Protein AF-A0A815TLT4-F1 (afdb_monomer_lite)

Foldseek 3Di:
DDDDDDDDDDDPPPPDDDDPVNVVVVVVVVVVVVVVVVVVVVVVVVVVVVVVVVVVVVVVVVVLVVVLVVLVVVLVVLVVQLVVLVVLLVVLVVQCVVCVVVVPVVSNVVSVVSNVVSVVSNVVSVVVNVVSVVVNVVSVVVVVD

Secondary structure (DSSP, 8-state):
--------S----------HHHHHHHHHHHHHHHHHHHHHHHHHHHHHHHHHHHHHHHHHHHHHHHHHHHHHHHHHHHHHHHHHHHHHHHHHHHHHHHHHHTT-HHHHHHHHHHHHHHHHHHHHHHHHHHHHHHHHHHHHHHHT-

Sequence (145 aa):
MIIFLPYSSETNELEVSITPSLLDSVKNAYSRYRTDQERQQQLQKEKEIADYAAKSAKNKDELLVEKELDLLEKQKLLQGELNNATRLLEEGDQRLRAAIDAKNFYEIETAGILIDSSKKKLMAINTEIVQNNDALNQLRKKFKK

pLDDT: mean 84.73, std 15.53, range [34.16, 97.12]

Organism: NCBI:txid392033

Structure (mmCIF, N/CA/C/O backbone):
data_AF-A0A815TLT4-F1
#
_entry.id   AF-A0A815TLT4-F1
#
loop_
_atom_site.group_PDB
_atom_site.id
_atom_site.type_symbol
_atom_site.label_atom_id
_atom_site.label_alt_id
_atom_site.label_comp_id
_atom_site.label_asym_id
_atom_site.label_entity_id
_atom_site.label_seq_id
_atom_site.pdbx_PDB_ins_code
_atom_site.Cartn_x
_atom_site.Cartn_y
_atom_site.Cartn_z
_atom_site.occupancy
_atom_site.B_iso_or_equiv
_atom_site.auth_seq_id
_atom_site.auth_comp_id
_atom_site.auth_asym_id
_atom_site.auth_atom_id
_atom_site.pdbx_PDB_model_num
ATOM 1 N N . MET A 1 1 ? -44.653 15.979 67.591 1.00 34.16 1 MET A N 1
ATOM 2 C CA . MET A 1 1 ? -44.369 17.111 66.686 1.00 34.16 1 MET A CA 1
ATOM 3 C C . MET A 1 1 ? -45.359 17.009 65.538 1.00 34.16 1 MET A C 1
ATOM 5 O O . MET A 1 1 ? -45.309 16.019 64.824 1.00 34.16 1 MET A O 1
ATOM 9 N N . ILE A 1 2 ? -46.321 17.930 65.464 1.00 37.84 2 ILE A N 1
ATOM 10 C CA . ILE A 1 2 ? -47.394 17.945 64.457 1.00 37.84 2 ILE A CA 1
ATOM 11 C C . ILE A 1 2 ? -46.926 18.864 63.326 1.00 37.84 2 ILE A C 1
ATOM 13 O O . ILE A 1 2 ? -46.449 19.961 63.610 1.00 37.84 2 ILE A O 1
ATOM 17 N N . ILE A 1 3 ? -47.006 18.414 62.075 1.00 44.12 3 ILE A N 1
ATOM 18 C CA . ILE A 1 3 ? -46.675 19.236 60.904 1.00 44.12 3 ILE A CA 1
ATOM 19 C C . ILE A 1 3 ? -47.980 19.509 60.158 1.00 44.12 3 ILE A C 1
ATOM 21 O O . ILE A 1 3 ? -48.654 18.569 59.749 1.00 44.12 3 ILE A O 1
ATOM 25 N N . PHE A 1 4 ? -48.321 20.787 59.995 1.00 40.88 4 PHE A N 1
ATOM 26 C CA . PHE A 1 4 ? -49.466 21.243 59.206 1.00 40.88 4 PHE A CA 1
ATOM 27 C C . PHE A 1 4 ? -49.026 21.555 57.771 1.00 40.88 4 PHE A C 1
ATOM 29 O O . PHE A 1 4 ? -48.024 22.240 57.564 1.00 40.88 4 PHE A O 1
ATOM 36 N N . LEU A 1 5 ? -49.796 21.088 56.788 1.00 37.06 5 LEU A N 1
ATOM 37 C CA . LEU A 1 5 ? -49.726 21.544 55.398 1.00 37.06 5 LEU A CA 1
ATOM 38 C C . LEU A 1 5 ? -50.998 22.346 55.081 1.00 37.06 5 LEU A C 1
ATOM 40 O O . LEU A 1 5 ? -52.074 21.941 55.520 1.00 37.06 5 LEU A O 1
ATOM 44 N N . PRO A 1 6 ? -50.913 23.462 54.336 1.00 60.41 6 PRO A N 1
ATOM 45 C CA . PRO A 1 6 ? -52.087 24.251 53.997 1.00 60.41 6 PRO A CA 1
ATOM 46 C C . PRO A 1 6 ? -52.713 23.734 52.693 1.00 60.41 6 PRO A C 1
ATOM 48 O O . PRO A 1 6 ? -51.994 23.526 51.719 1.00 60.41 6 PRO A O 1
ATOM 51 N N . TYR A 1 7 ? -54.036 23.566 52.642 1.00 44.50 7 TYR A N 1
ATOM 52 C CA . TYR A 1 7 ? -54.921 24.479 51.900 1.00 44.50 7 TYR A CA 1
ATOM 53 C C . TYR A 1 7 ? -56.404 24.067 51.976 1.00 44.50 7 TYR A C 1
ATOM 55 O O . TYR A 1 7 ? -56.754 22.908 51.810 1.00 44.50 7 TYR A O 1
ATOM 63 N N . SER A 1 8 ? -57.219 25.101 52.202 1.00 49.75 8 SER A N 1
ATOM 64 C CA . SER A 1 8 ? -58.634 25.350 51.878 1.00 49.75 8 SER A CA 1
ATOM 65 C C . SER A 1 8 ? -59.653 24.222 51.631 1.00 49.75 8 SER A C 1
ATOM 67 O O . SER A 1 8 ? -59.498 23.382 50.749 1.00 49.75 8 SER A O 1
ATOM 69 N N . SER A 1 9 ? -60.815 24.490 52.246 1.00 46.88 9 SER A N 1
ATOM 70 C CA . SER A 1 9 ? -62.205 24.118 51.924 1.00 46.88 9 SER A CA 1
ATOM 71 C C . SER A 1 9 ? -62.637 22.671 52.180 1.00 46.88 9 SER A C 1
ATOM 73 O O . SER A 1 9 ? -62.380 21.780 51.384 1.00 46.88 9 SER A O 1
ATOM 75 N N . GLU A 1 10 ? -63.368 22.525 53.295 1.00 52.06 10 GLU A N 1
ATOM 76 C CA . GLU A 1 10 ? -64.293 21.440 53.662 1.00 52.06 10 GLU A CA 1
ATOM 77 C C . GLU A 1 10 ? -63.807 20.017 53.367 1.00 52.06 10 GLU A C 1
ATOM 79 O O . GLU A 1 10 ? -64.346 19.295 52.531 1.00 52.06 10 GLU A O 1
ATOM 84 N N . THR A 1 11 ? -62.814 19.570 54.129 1.00 46.56 11 THR A N 1
ATOM 85 C CA . THR A 1 11 ? -62.443 18.158 54.204 1.00 46.56 11 THR A CA 1
ATOM 86 C C . THR A 1 11 ? -62.770 17.639 55.594 1.00 46.56 11 THR A C 1
ATOM 88 O O . THR A 1 11 ? -62.312 18.212 56.576 1.00 46.56 11 THR A O 1
ATOM 91 N N . ASN A 1 12 ? -63.548 16.555 55.683 1.00 47.53 12 ASN A N 1
ATOM 92 C CA . ASN A 1 12 ? -63.604 15.706 56.874 1.00 47.53 12 ASN A CA 1
ATOM 93 C C . ASN A 1 12 ? -62.160 15.361 57.272 1.00 47.53 12 ASN A C 1
ATOM 95 O O . ASN A 1 12 ? -61.542 14.484 56.665 1.00 47.53 12 ASN A O 1
ATOM 99 N N . GLU A 1 13 ? -61.608 16.083 58.246 1.00 48.88 13 GLU A N 1
ATOM 100 C CA . GLU A 1 13 ? -60.285 15.816 58.791 1.00 48.88 13 GLU A CA 1
ATOM 101 C C . GLU A 1 13 ? -60.388 14.545 59.635 1.00 48.88 13 GLU A C 1
ATOM 103 O O . GLU A 1 13 ? -60.730 14.555 60.815 1.00 48.88 13 GLU A O 1
ATOM 108 N N . LEU A 1 14 ? -60.153 13.407 58.984 1.00 52.72 14 LEU A N 1
ATOM 109 C CA . LEU A 1 14 ? -59.871 12.151 59.661 1.00 52.72 14 LEU A CA 1
ATOM 110 C C . LEU A 1 14 ? -58.545 12.322 60.412 1.00 52.72 14 LEU A C 1
ATOM 112 O O . LEU A 1 14 ? -57.469 12.191 59.829 1.00 52.72 14 LEU A O 1
ATOM 116 N N . GLU A 1 15 ? -58.624 12.613 61.710 1.00 52.06 15 GLU A N 1
ATOM 117 C CA . GLU A 1 15 ? -57.484 12.522 62.621 1.00 52.06 15 GLU A CA 1
ATOM 118 C C . GLU A 1 15 ? -57.042 11.057 62.726 1.00 52.06 15 GLU A C 1
ATOM 120 O O . GLU A 1 15 ? -57.542 10.267 63.528 1.00 52.06 15 GLU A O 1
ATOM 125 N N . VAL A 1 16 ? -56.098 10.662 61.873 1.00 61.59 16 VAL A N 1
ATOM 126 C CA . VAL A 1 16 ? -55.474 9.341 61.943 1.00 61.59 16 VAL A CA 1
ATOM 127 C C . VAL A 1 16 ? -54.327 9.407 62.944 1.00 61.59 16 VAL A C 1
ATOM 129 O O . VAL A 1 16 ? -53.310 10.065 62.716 1.00 61.59 16 VAL A O 1
ATOM 132 N N . SER A 1 17 ? -54.468 8.703 64.065 1.00 63.22 17 SER A N 1
ATOM 133 C CA . SER A 1 17 ? -53.399 8.578 65.055 1.00 63.22 17 SER A CA 1
ATOM 134 C C . SER A 1 17 ? -52.235 7.797 64.439 1.00 63.22 17 SER A C 1
ATOM 136 O O . SER A 1 17 ? -52.382 6.633 64.060 1.00 63.22 17 SER A O 1
ATOM 138 N N . ILE A 1 18 ? -51.063 8.424 64.332 1.00 70.25 18 ILE A N 1
ATOM 139 C CA . ILE A 1 18 ? -49.873 7.757 63.797 1.00 70.25 18 ILE A CA 1
ATOM 140 C C . ILE A 1 18 ? -49.385 6.737 64.825 1.00 70.25 18 ILE A C 1
ATOM 142 O O . ILE A 1 18 ? -48.814 7.087 65.858 1.00 70.25 18 ILE A O 1
ATOM 146 N N . THR A 1 19 ? -49.603 5.460 64.531 1.00 81.06 19 THR A N 1
ATOM 147 C CA . THR A 1 19 ? -49.058 4.361 65.323 1.00 81.06 19 THR A CA 1
ATOM 148 C C . THR A 1 19 ? -47.587 4.118 64.959 1.00 81.06 19 THR A C 1
ATOM 150 O O . THR A 1 19 ? -47.182 4.358 63.815 1.00 81.06 19 THR A O 1
ATOM 153 N N . PRO A 1 20 ? -46.763 3.607 65.892 1.00 79.69 20 PRO A N 1
ATOM 154 C CA . PRO A 1 20 ? -45.373 3.247 65.601 1.00 79.69 20 PRO A CA 1
ATOM 155 C C . PRO A 1 20 ? -45.228 2.300 64.398 1.00 79.69 20 PRO A C 1
ATOM 157 O O . PRO A 1 20 ? -44.338 2.487 63.574 1.00 79.69 20 PRO A O 1
ATOM 160 N N . SER A 1 21 ? -46.156 1.351 64.228 1.00 81.81 21 SER A N 1
ATOM 161 C CA . SER A 1 21 ? -46.161 0.411 63.098 1.00 81.81 21 SER A CA 1
ATOM 162 C C . SER A 1 21 ? -46.428 1.080 61.745 1.00 81.81 21 SER A C 1
ATOM 164 O O . SER A 1 21 ? -45.835 0.687 60.735 1.00 81.81 21 SER A O 1
ATOM 166 N N . LEU A 1 22 ? -47.286 2.107 61.706 1.00 81.88 22 LEU A N 1
ATOM 167 C CA . LEU A 1 22 ? -47.516 2.908 60.502 1.00 81.88 22 LEU A CA 1
ATOM 168 C C . LEU A 1 22 ? -46.252 3.702 60.146 1.00 81.88 22 LEU A C 1
ATOM 170 O O . LEU A 1 22 ? -45.839 3.727 58.987 1.00 81.88 22 LEU A O 1
ATOM 174 N N . LEU A 1 23 ? -45.598 4.289 61.152 1.00 83.88 23 LEU A N 1
ATOM 175 C CA . LEU A 1 23 ? -44.359 5.044 60.976 1.00 83.88 23 LEU A CA 1
ATOM 176 C C . LEU A 1 23 ? -43.226 4.161 60.425 1.00 83.88 23 LEU A C 1
ATOM 178 O O . LEU A 1 23 ? -42.513 4.569 59.507 1.00 83.88 23 LEU A O 1
ATOM 182 N N . ASP A 1 24 ? -43.086 2.940 60.942 1.00 85.12 24 ASP A N 1
ATOM 183 C CA . ASP A 1 24 ? -42.092 1.969 60.473 1.00 85.12 24 ASP A CA 1
ATOM 184 C C . ASP A 1 24 ? -42.393 1.477 59.053 1.00 85.12 24 ASP A C 1
ATOM 186 O O . ASP A 1 24 ? -41.481 1.321 58.237 1.00 85.12 24 ASP A O 1
ATOM 190 N N . SER A 1 25 ? -43.673 1.307 58.713 1.00 85.19 25 SER A N 1
ATOM 191 C CA . SER A 1 25 ? -44.098 0.959 57.352 1.00 85.19 25 SER A CA 1
ATOM 192 C C . SER A 1 25 ? -43.737 2.058 56.350 1.00 85.19 25 SER A C 1
ATOM 194 O O . SER A 1 25 ? -43.181 1.766 55.290 1.00 85.19 25 SER A O 1
ATOM 196 N N . VAL A 1 26 ? -43.971 3.327 56.704 1.00 86.00 26 VAL A N 1
ATOM 197 C CA . VAL A 1 26 ? -43.606 4.485 55.872 1.00 86.00 26 VAL A CA 1
ATOM 198 C C . VAL A 1 26 ? -42.088 4.606 55.727 1.00 86.00 26 VAL A C 1
ATOM 200 O O . VAL A 1 26 ? -41.596 4.795 54.615 1.00 86.00 26 VAL A O 1
ATOM 203 N N . LYS A 1 27 ? -41.323 4.435 56.814 1.00 87.06 27 LYS A N 1
ATOM 204 C CA . LYS A 1 27 ? -39.850 4.447 56.768 1.00 87.06 27 LYS A CA 1
ATOM 205 C C . LYS A 1 27 ? -39.296 3.348 55.863 1.00 87.06 27 LYS A C 1
ATOM 207 O O . LYS A 1 27 ? -38.413 3.616 55.051 1.00 87.06 27 LYS A O 1
ATOM 212 N N . ASN A 1 28 ? -39.832 2.132 55.962 1.00 89.44 28 ASN A N 1
ATOM 213 C CA . ASN A 1 28 ? -39.422 1.012 55.117 1.00 89.44 28 ASN A CA 1
ATOM 214 C C . ASN A 1 28 ? -39.785 1.238 53.644 1.00 89.44 28 ASN A C 1
ATOM 216 O O . ASN A 1 28 ? -38.958 0.980 52.769 1.00 89.44 28 ASN A O 1
ATOM 220 N N . ALA A 1 29 ? -40.985 1.751 53.358 1.00 87.81 29 ALA A N 1
ATOM 221 C CA . ALA A 1 29 ? -41.401 2.096 52.000 1.00 87.81 29 ALA A CA 1
ATOM 222 C C . ALA A 1 29 ? -40.499 3.182 51.394 1.00 87.81 29 ALA A C 1
ATOM 224 O O . ALA A 1 29 ? -40.031 3.037 50.267 1.00 87.81 29 ALA A O 1
ATOM 225 N N . TYR A 1 30 ? -40.183 4.224 52.168 1.00 88.38 30 TYR A N 1
ATOM 226 C CA . TYR A 1 30 ? -39.296 5.300 51.736 1.00 88.38 30 TYR A CA 1
ATOM 227 C C . TYR A 1 30 ? -37.855 4.819 51.512 1.00 88.38 30 TYR A C 1
ATOM 229 O O . TYR A 1 30 ? -37.229 5.185 50.519 1.00 88.38 30 TYR A O 1
ATOM 237 N N . SER A 1 31 ? -37.335 3.953 52.389 1.00 90.69 31 SER A N 1
ATOM 238 C CA . SER A 1 31 ? -36.015 3.344 52.203 1.00 90.69 31 SER A CA 1
ATOM 239 C C . SER A 1 31 ? -35.956 2.525 50.916 1.00 90.69 31 SER A C 1
ATOM 241 O O . SER A 1 31 ? -35.010 2.684 50.152 1.00 90.69 31 SER A O 1
ATOM 243 N N . ARG A 1 32 ? -36.969 1.689 50.645 1.00 89.75 32 ARG A N 1
ATOM 244 C CA . ARG A 1 32 ? -37.051 0.904 49.403 1.00 89.75 32 ARG A CA 1
ATOM 245 C C . ARG A 1 32 ? -37.130 1.800 48.172 1.00 89.75 32 ARG A C 1
ATOM 247 O O . ARG A 1 32 ? -36.382 1.582 47.231 1.00 89.75 32 ARG A O 1
ATOM 254 N N . TYR A 1 33 ? -37.962 2.840 48.215 1.00 91.00 33 TYR A N 1
ATOM 255 C CA . TYR A 1 33 ? -38.072 3.822 47.137 1.00 91.00 33 TYR A CA 1
ATOM 256 C C . TYR A 1 33 ? -36.734 4.507 46.835 1.00 91.00 33 TYR A C 1
ATOM 258 O O . TYR A 1 33 ? -36.352 4.638 45.675 1.00 91.00 33 TYR A O 1
ATOM 266 N N . ARG A 1 34 ? -35.990 4.907 47.873 1.00 92.06 34 ARG A N 1
ATOM 267 C CA . ARG A 1 34 ? -34.661 5.502 47.710 1.00 92.06 34 ARG A CA 1
ATOM 268 C C . ARG A 1 34 ? -33.680 4.518 47.071 1.00 92.06 34 ARG A C 1
ATOM 270 O O . ARG A 1 34 ? -32.983 4.890 46.133 1.00 92.06 34 ARG A O 1
ATOM 277 N N . THR A 1 35 ? -33.654 3.272 47.542 1.00 90.81 35 THR A N 1
ATOM 278 C CA . THR A 1 35 ? -32.808 2.220 46.960 1.00 90.81 35 THR A CA 1
ATOM 279 C C . THR A 1 35 ? -33.180 1.939 45.501 1.00 90.81 35 THR A C 1
ATOM 281 O O . THR A 1 35 ? -32.292 1.788 44.666 1.00 90.81 35 THR A O 1
ATOM 284 N N . ASP A 1 36 ? -34.470 1.929 45.165 1.00 90.56 36 ASP A N 1
ATOM 285 C CA . ASP A 1 36 ? -34.938 1.756 43.788 1.00 90.56 36 ASP A CA 1
ATOM 286 C C . ASP A 1 36 ? -34.567 2.951 42.898 1.00 90.56 36 ASP A C 1
ATOM 288 O O . ASP A 1 36 ? -34.145 2.745 41.760 1.00 90.56 36 ASP A O 1
ATOM 292 N N . GLN A 1 37 ? -34.641 4.190 43.401 1.00 91.25 37 GLN A N 1
ATOM 293 C CA . GLN A 1 37 ? -34.163 5.368 42.668 1.00 91.25 37 GLN A CA 1
ATOM 294 C C . GLN A 1 37 ? -32.656 5.316 42.400 1.00 91.25 37 GLN A C 1
ATOM 296 O O . GLN A 1 37 ? -32.229 5.552 41.269 1.00 91.25 37 GLN A O 1
ATOM 301 N N . GLU A 1 38 ? -31.852 4.994 43.416 1.00 89.88 38 GLU A N 1
ATOM 302 C CA . GLU A 1 38 ? -30.398 4.854 43.277 1.00 89.88 38 GLU A CA 1
ATOM 303 C C . GLU A 1 38 ? -30.065 3.758 42.250 1.00 89.88 38 GLU A C 1
ATOM 305 O O . GLU A 1 38 ? -29.253 3.973 41.347 1.00 89.88 38 GLU A O 1
ATOM 310 N N . ARG A 1 39 ? -30.783 2.627 42.294 1.00 89.81 39 ARG A N 1
ATOM 311 C CA . ARG A 1 39 ? -30.645 1.532 41.327 1.00 89.81 39 ARG A CA 1
ATOM 312 C C . ARG A 1 39 ? -31.035 1.940 39.907 1.00 89.81 39 ARG A C 1
ATOM 314 O O . ARG A 1 39 ? -30.338 1.569 38.964 1.00 89.81 39 ARG A O 1
ATOM 321 N N . GLN A 1 40 ? -32.118 2.697 39.728 1.00 88.00 40 GLN A N 1
ATOM 322 C CA . GLN A 1 40 ? -32.513 3.189 38.405 1.00 88.00 40 GLN A CA 1
ATOM 323 C C . GLN A 1 40 ? -31.477 4.147 37.819 1.00 88.00 40 GLN A C 1
ATOM 325 O O . GLN A 1 40 ? -31.121 3.997 36.652 1.00 88.00 40 GLN A O 1
ATOM 330 N N . GLN A 1 41 ? -30.931 5.064 38.622 1.00 87.75 41 GLN A N 1
ATOM 331 C CA . GLN A 1 41 ? -29.851 5.949 38.176 1.00 87.75 41 GLN A CA 1
ATOM 332 C C . GLN A 1 41 ? -28.604 5.160 37.755 1.00 87.75 41 GLN A C 1
ATOM 334 O O . GLN A 1 41 ? -27.943 5.513 36.777 1.00 87.75 41 GLN A O 1
ATOM 339 N N . GLN A 1 42 ? -28.285 4.079 38.467 1.00 87.31 42 GLN A N 1
ATOM 340 C CA . GLN A 1 42 ? -27.141 3.225 38.155 1.00 87.31 42 GLN A CA 1
ATOM 341 C C . GLN A 1 42 ? -27.340 2.463 36.838 1.00 87.31 42 GLN A C 1
ATOM 343 O O . GLN A 1 42 ? -26.474 2.520 35.967 1.00 87.31 42 GLN A O 1
ATOM 348 N N . LEU A 1 43 ? -28.521 1.867 36.635 1.00 86.19 43 LEU A N 1
ATOM 349 C CA . LEU A 1 43 ? -28.900 1.218 35.373 1.00 86.19 43 LEU A CA 1
ATOM 350 C C . LEU A 1 43 ? -28.877 2.190 34.182 1.00 86.19 43 LEU A C 1
ATOM 352 O O . LEU A 1 43 ? -28.554 1.800 33.061 1.00 86.19 43 LEU A O 1
ATOM 356 N N . GLN A 1 44 ? -29.225 3.458 34.406 1.00 84.06 44 GLN A N 1
ATOM 357 C CA . GLN A 1 44 ? -29.219 4.484 33.365 1.00 84.06 44 GLN A CA 1
ATOM 358 C C . GLN A 1 44 ? -27.789 4.841 32.935 1.00 84.06 44 GLN A C 1
ATOM 360 O O . GLN A 1 44 ? -27.503 4.865 31.740 1.00 84.06 44 GLN A O 1
ATOM 365 N N . LYS A 1 45 ? -26.864 4.988 33.894 1.00 83.56 45 LYS A N 1
ATOM 366 C CA . LYS A 1 45 ? -25.429 5.174 33.612 1.00 83.56 45 LYS A CA 1
ATOM 367 C C . LYS A 1 45 ? -24.815 3.972 32.892 1.00 83.56 45 LYS A C 1
ATOM 369 O O . LYS A 1 45 ? -24.022 4.151 31.974 1.00 83.56 45 LYS A O 1
ATOM 374 N N . GLU A 1 46 ? -25.182 2.751 33.276 1.00 82.75 46 GLU A N 1
ATOM 375 C CA . GLU A 1 46 ? -24.712 1.534 32.599 1.00 82.75 46 GLU A CA 1
ATOM 376 C C . GLU A 1 46 ? -25.160 1.485 31.132 1.00 82.75 46 GLU A C 1
ATOM 378 O O . GLU A 1 46 ? -24.359 1.146 30.258 1.00 82.75 46 GLU A O 1
ATOM 383 N N . LYS A 1 47 ? -26.405 1.890 30.840 1.00 84.06 47 LYS A N 1
ATOM 384 C CA . LYS A 1 47 ? -26.898 2.014 29.460 1.00 84.06 47 LYS A CA 1
ATOM 385 C C . LYS A 1 47 ? -26.128 3.060 28.659 1.00 84.06 47 LYS A C 1
ATOM 387 O O . LYS A 1 47 ? -25.722 2.772 27.540 1.00 84.06 47 LYS A O 1
ATOM 392 N N . GLU A 1 48 ? -25.875 4.235 29.229 1.00 81.44 48 GLU A N 1
ATOM 393 C CA . GLU A 1 48 ? -25.107 5.293 28.556 1.00 81.44 48 GLU A CA 1
ATOM 394 C C . GLU A 1 48 ? -23.676 4.847 28.218 1.00 81.44 48 GLU A C 1
ATOM 396 O O . GLU A 1 48 ? -23.179 5.118 27.123 1.00 81.44 48 GLU A O 1
ATOM 401 N N . ILE A 1 49 ? -23.024 4.116 29.128 1.00 79.81 49 ILE A N 1
ATOM 402 C CA . ILE A 1 49 ? -21.687 3.550 28.902 1.00 79.81 49 ILE A CA 1
ATOM 403 C C . ILE A 1 49 ? -21.724 2.502 27.783 1.00 79.81 49 ILE A C 1
ATOM 405 O O . ILE A 1 49 ? -20.853 2.511 26.909 1.00 79.81 49 ILE A O 1
ATOM 409 N N . ALA A 1 50 ? -22.728 1.620 27.780 1.00 77.06 50 ALA A N 1
ATOM 410 C CA . ALA A 1 50 ? -22.895 0.608 26.740 1.00 77.06 50 ALA A CA 1
ATOM 411 C C . ALA A 1 50 ? -23.153 1.238 25.358 1.00 77.06 50 ALA A C 1
ATOM 413 O O . ALA A 1 50 ? -22.517 0.851 24.376 1.00 77.06 50 ALA A O 1
ATOM 414 N N . ASP A 1 51 ? -24.011 2.257 25.288 1.00 78.06 51 ASP A N 1
ATOM 415 C CA . ASP A 1 51 ? -24.316 2.984 24.052 1.00 78.06 51 ASP A CA 1
ATOM 416 C C . ASP A 1 51 ? -23.094 3.750 23.522 1.00 78.06 51 ASP A C 1
ATOM 418 O O . ASP A 1 51 ? -22.844 3.780 22.311 1.00 78.06 51 ASP A O 1
ATOM 422 N N . TYR A 1 52 ? -22.295 4.347 24.413 1.00 73.50 52 TYR A N 1
ATOM 423 C CA . TYR A 1 52 ? -21.032 4.990 24.046 1.00 73.50 52 TYR A CA 1
ATOM 424 C C . TYR A 1 52 ? -20.016 3.976 23.505 1.00 73.50 52 TYR A C 1
ATOM 426 O O . TYR A 1 52 ? -19.400 4.215 22.462 1.00 73.50 52 TYR A O 1
ATOM 434 N N . ALA A 1 53 ? -19.875 2.823 24.164 1.00 71.06 53 ALA A N 1
ATOM 435 C CA . ALA A 1 53 ? -18.992 1.752 23.713 1.00 71.06 53 ALA A CA 1
ATOM 436 C C . ALA A 1 53 ? -19.403 1.218 22.328 1.00 71.06 53 ALA A C 1
ATOM 438 O O . ALA A 1 53 ? -18.544 1.046 21.463 1.00 71.06 53 ALA A O 1
ATOM 439 N N . ALA A 1 54 ? -20.705 1.040 22.078 1.00 75.06 54 ALA A N 1
ATOM 440 C CA . ALA A 1 54 ? -21.227 0.589 20.788 1.00 75.06 54 ALA A CA 1
ATOM 441 C C . ALA A 1 54 ? -20.969 1.602 19.655 1.00 75.06 54 ALA A C 1
ATOM 443 O O . ALA A 1 54 ? -20.528 1.220 18.569 1.00 75.06 54 ALA A O 1
ATOM 444 N N . LYS A 1 55 ? -21.178 2.904 19.904 1.00 71.75 55 LYS A N 1
ATOM 445 C CA . LYS A 1 55 ? -20.861 3.965 18.926 1.00 71.75 55 LYS A CA 1
ATOM 446 C C . LYS A 1 55 ? -19.361 4.065 18.653 1.00 71.75 55 LYS A C 1
ATOM 448 O O . LYS A 1 55 ? -18.955 4.207 17.503 1.00 71.75 55 LYS A O 1
ATOM 453 N N . SER A 1 56 ? -18.536 3.965 19.695 1.00 69.25 56 SER A N 1
ATOM 454 C CA . SER A 1 56 ? -17.077 3.998 19.563 1.00 69.25 56 SER A CA 1
ATOM 455 C C . SER A 1 56 ? -16.549 2.810 18.751 1.00 69.25 56 SER A C 1
ATOM 457 O O . SER A 1 56 ? -15.682 3.000 17.897 1.00 69.25 56 SER A O 1
ATOM 459 N N . ALA A 1 57 ? -17.108 1.612 18.955 1.00 71.38 57 ALA A N 1
ATOM 460 C CA . ALA A 1 57 ? -16.785 0.429 18.161 1.00 71.38 57 ALA A CA 1
ATOM 461 C C . ALA A 1 57 ? -17.167 0.613 16.683 1.00 71.38 57 ALA A C 1
ATOM 463 O O . ALA A 1 57 ? -16.326 0.412 15.813 1.00 71.38 57 ALA A O 1
ATOM 464 N N . LYS A 1 58 ? -18.380 1.108 16.401 1.00 74.44 58 LYS A N 1
ATOM 465 C CA . LYS A 1 58 ? -18.841 1.358 15.026 1.00 74.44 58 LYS A CA 1
ATOM 466 C C . LYS A 1 58 ? -17.945 2.349 14.268 1.00 74.44 58 LYS A C 1
ATOM 468 O O . LYS A 1 58 ? -17.547 2.076 13.141 1.00 74.44 58 LYS A O 1
ATOM 473 N N . ASN A 1 59 ? -17.566 3.460 14.903 1.00 76.44 59 ASN A N 1
ATOM 474 C CA . ASN A 1 59 ? -16.676 4.454 14.289 1.00 76.44 59 ASN A CA 1
ATOM 475 C C . ASN A 1 59 ? -15.274 3.889 14.010 1.00 76.44 59 ASN A C 1
ATOM 477 O O . ASN A 1 59 ? -14.612 4.282 13.051 1.00 76.44 59 ASN A O 1
ATOM 481 N N . LYS A 1 60 ? -14.796 2.977 14.865 1.00 76.56 60 LYS A N 1
ATOM 482 C CA . LYS A 1 60 ? -13.504 2.315 14.674 1.00 76.56 60 LYS A CA 1
ATOM 483 C C . LYS A 1 60 ? -13.530 1.400 13.450 1.00 76.56 60 LYS A C 1
ATOM 485 O O . LYS A 1 60 ? -12.549 1.380 12.712 1.00 76.56 60 LYS A O 1
ATOM 490 N N . ASP A 1 61 ? -14.630 0.686 13.232 1.00 79.88 61 ASP A N 1
ATOM 491 C CA . ASP A 1 61 ? -14.793 -0.198 12.078 1.00 79.88 61 ASP A CA 1
ATOM 492 C C . ASP A 1 61 ? -14.883 0.597 10.769 1.00 79.88 61 ASP A C 1
ATOM 494 O O . ASP A 1 61 ? -14.189 0.263 9.811 1.00 79.88 61 ASP A O 1
ATOM 498 N N . GLU A 1 62 ? -15.636 1.702 10.745 1.00 83.12 62 GLU A N 1
ATOM 499 C CA . GLU A 1 62 ? -15.708 2.606 9.583 1.00 83.12 62 GLU A CA 1
ATOM 500 C C . GLU A 1 62 ? -14.319 3.142 9.192 1.00 83.12 62 GLU A C 1
ATOM 502 O O . GLU A 1 62 ? -13.924 3.071 8.028 1.00 83.12 62 GLU A O 1
ATOM 507 N N . LEU A 1 63 ? -13.522 3.572 10.175 1.00 83.62 63 LEU A N 1
ATOM 508 C CA . LEU A 1 63 ? -12.173 4.098 9.945 1.00 83.62 63 LEU A CA 1
ATOM 509 C C . LEU A 1 63 ? -11.165 3.021 9.506 1.00 83.62 63 LEU A C 1
ATOM 511 O O . LEU A 1 63 ? -10.161 3.322 8.857 1.00 83.62 63 LEU A O 1
ATOM 515 N N . LEU A 1 64 ? -11.386 1.758 9.883 1.00 86.19 64 LEU A N 1
ATOM 516 C CA . LEU A 1 64 ? -10.584 0.639 9.389 1.00 86.19 64 LEU A CA 1
ATOM 517 C C . LEU A 1 64 ? -10.939 0.295 7.938 1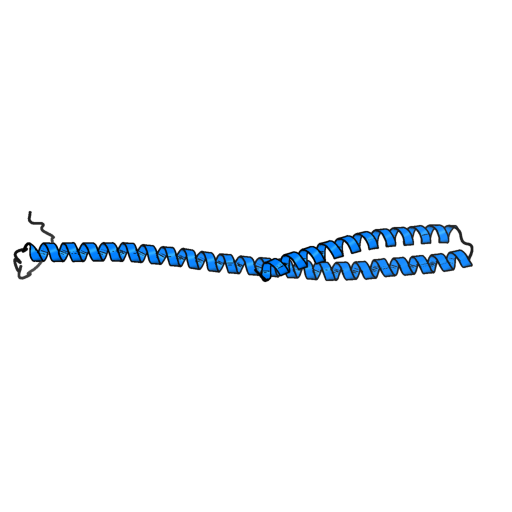.00 86.19 64 LEU A C 1
ATOM 519 O O . LEU A 1 64 ? -10.030 -0.013 7.171 1.00 86.19 64 LEU A O 1
ATOM 523 N N . VAL A 1 65 ? -12.218 0.373 7.559 1.00 87.25 65 VAL A N 1
ATOM 524 C CA . VAL A 1 65 ? -12.679 0.134 6.180 1.00 87.25 65 VAL A CA 1
ATOM 525 C C . VAL A 1 65 ? -12.160 1.214 5.234 1.00 87.25 65 VAL A C 1
ATOM 527 O O . VAL A 1 65 ? -11.637 0.887 4.172 1.00 87.25 65 VAL A O 1
ATOM 530 N N . GLU A 1 66 ? -12.230 2.485 5.632 1.00 89.25 66 GLU A N 1
ATOM 531 C CA . GLU A 1 66 ? -11.684 3.605 4.851 1.00 89.25 66 GLU A CA 1
ATOM 532 C C . GLU A 1 66 ? -10.184 3.410 4.574 1.00 89.25 66 GLU A C 1
ATOM 534 O O . GLU A 1 66 ? -9.742 3.442 3.428 1.00 89.25 66 GLU A O 1
ATOM 539 N N . LYS A 1 67 ? -9.411 3.047 5.606 1.00 90.94 67 LYS A N 1
ATOM 540 C CA . LYS A 1 67 ? -7.985 2.724 5.450 1.00 90.94 67 LYS A CA 1
ATOM 541 C C . LYS A 1 67 ? -7.721 1.520 4.551 1.00 90.94 67 LYS A C 1
ATOM 543 O O . LYS A 1 67 ? -6.666 1.460 3.924 1.00 90.94 67 LYS A O 1
ATOM 548 N N . GLU A 1 68 ? -8.613 0.531 4.521 1.00 89.81 68 GLU A N 1
ATOM 549 C CA . GLU A 1 68 ? -8.468 -0.605 3.608 1.00 89.81 68 GLU A CA 1
ATOM 550 C C . GLU A 1 68 ? -8.639 -0.158 2.155 1.00 89.81 68 GLU A C 1
ATOM 552 O O . GLU A 1 68 ? -7.833 -0.539 1.305 1.00 89.81 68 GLU A O 1
ATOM 557 N N . LEU A 1 69 ? -9.641 0.683 1.886 1.00 91.88 69 LEU A N 1
ATOM 558 C CA . LEU A 1 69 ? -9.889 1.238 0.557 1.00 91.88 69 LEU A CA 1
ATOM 559 C C . LEU A 1 69 ? -8.698 2.064 0.061 1.00 91.88 69 LEU A C 1
ATOM 561 O O . LEU A 1 69 ? -8.235 1.821 -1.054 1.00 91.88 69 LEU A O 1
ATOM 565 N N . ASP A 1 70 ? -8.137 2.934 0.904 1.00 92.81 70 ASP A N 1
ATOM 566 C CA . ASP A 1 70 ? -6.955 3.739 0.565 1.00 92.81 70 ASP A CA 1
ATOM 567 C C . ASP A 1 70 ? -5.756 2.867 0.164 1.00 92.81 70 ASP A C 1
ATOM 569 O O . ASP A 1 70 ? -5.066 3.123 -0.827 1.00 92.81 70 ASP A O 1
ATOM 573 N N . LEU A 1 71 ? -5.498 1.797 0.923 1.00 92.88 71 LEU A N 1
ATOM 574 C CA . LEU A 1 71 ? -4.390 0.881 0.647 1.00 92.88 71 LEU A CA 1
ATOM 575 C C . LEU A 1 71 ? -4.620 0.065 -0.635 1.00 92.88 71 LEU A C 1
ATOM 577 O O . LEU A 1 71 ? -3.662 -0.223 -1.359 1.00 92.88 71 LEU A O 1
ATOM 581 N N . LEU A 1 72 ? -5.866 -0.308 -0.938 1.00 93.44 72 LEU A N 1
ATOM 582 C CA . LEU A 1 72 ? -6.222 -0.992 -2.185 1.00 93.44 72 LEU A CA 1
ATOM 583 C C . LEU A 1 72 ? -6.100 -0.063 -3.398 1.00 93.44 72 LEU A C 1
ATOM 585 O O . LEU A 1 72 ? -5.594 -0.474 -4.445 1.00 93.44 72 LEU A O 1
ATOM 589 N N . GLU A 1 73 ? -6.511 1.197 -3.266 1.00 95.06 73 GLU A N 1
ATOM 590 C CA . GLU A 1 73 ? -6.336 2.197 -4.317 1.00 95.06 73 GLU A CA 1
ATOM 591 C C . GLU A 1 73 ? -4.850 2.462 -4.576 1.00 95.06 73 GLU A C 1
ATOM 593 O O . GLU A 1 73 ? -4.396 2.393 -5.724 1.00 95.06 73 GLU A O 1
ATOM 598 N N . LYS A 1 74 ? -4.058 2.634 -3.511 1.00 94.56 74 LYS A N 1
ATOM 599 C CA . LYS A 1 74 ? -2.601 2.749 -3.617 1.00 94.56 74 LYS A CA 1
ATOM 600 C C . LYS A 1 74 ? -1.983 1.535 -4.314 1.00 94.56 74 LYS A C 1
ATOM 602 O O . LYS A 1 74 ? -1.106 1.699 -5.160 1.00 94.56 74 LYS A O 1
ATOM 607 N N . GLN A 1 75 ? -2.459 0.321 -4.029 1.00 93.31 75 GLN A N 1
ATOM 608 C CA . GLN A 1 75 ? -1.984 -0.889 -4.707 1.00 93.31 75 GLN A CA 1
ATOM 609 C C . GLN A 1 75 ? -2.235 -0.845 -6.219 1.00 93.31 75 GLN A C 1
ATOM 611 O O . GLN A 1 75 ? -1.362 -1.216 -7.005 1.00 93.31 75 GLN A O 1
ATOM 616 N N . LYS A 1 76 ? -3.412 -0.369 -6.639 1.00 94.38 76 LYS A N 1
ATOM 617 C CA . LYS A 1 76 ? -3.759 -0.223 -8.057 1.00 94.38 76 LYS A CA 1
ATOM 618 C C . LYS A 1 76 ? -2.860 0.800 -8.757 1.00 94.38 76 LYS A C 1
ATOM 620 O O . LYS A 1 76 ? -2.424 0.548 -9.881 1.00 94.38 76 LYS A O 1
ATOM 625 N N . LEU A 1 77 ? -2.564 1.920 -8.097 1.00 95.50 77 LEU A N 1
ATOM 626 C CA . LEU A 1 77 ? -1.645 2.938 -8.612 1.00 95.50 77 LEU A CA 1
ATOM 627 C C . LEU A 1 77 ? -0.231 2.373 -8.783 1.00 95.50 77 LEU A C 1
ATOM 629 O O . LEU A 1 77 ? 0.323 2.446 -9.880 1.00 95.50 77 LEU A O 1
ATOM 633 N N . LEU A 1 78 ? 0.300 1.714 -7.750 1.00 95.19 78 LEU A N 1
ATOM 634 C CA . LEU A 1 78 ? 1.619 1.078 -7.789 1.00 95.19 78 LEU A CA 1
ATOM 635 C C . LEU A 1 78 ? 1.724 0.020 -8.895 1.00 95.19 78 LEU A C 1
ATOM 637 O O . LEU A 1 78 ? 2.752 -0.075 -9.561 1.00 95.19 78 LEU A O 1
ATOM 641 N N . GLN A 1 79 ? 0.657 -0.743 -9.153 1.00 94.25 79 GLN A N 1
ATOM 642 C CA . GLN A 1 79 ? 0.623 -1.688 -10.272 1.00 94.25 79 GLN A CA 1
ATOM 643 C C . GLN A 1 79 ? 0.706 -0.976 -11.632 1.00 94.25 79 GLN A C 1
ATOM 645 O O . GLN A 1 79 ? 1.383 -1.450 -12.547 1.00 94.25 79 GLN A O 1
ATOM 650 N N . GLY A 1 80 ? 0.029 0.166 -11.779 1.00 95.06 80 GLY A N 1
ATOM 651 C CA . GLY A 1 80 ? 0.123 0.998 -12.979 1.00 95.06 80 GLY A CA 1
ATOM 652 C C . GLY A 1 80 ? 1.537 1.542 -13.193 1.00 95.06 80 GLY A C 1
ATOM 653 O O . GLY A 1 80 ? 2.069 1.474 -14.304 1.00 95.06 80 GLY A O 1
ATOM 654 N N . GLU A 1 81 ? 2.173 2.021 -12.127 1.00 95.25 81 GLU A N 1
ATOM 655 C CA . GLU A 1 81 ? 3.555 2.501 -12.163 1.00 95.25 81 GLU A CA 1
ATOM 656 C C . GLU A 1 81 ? 4.552 1.385 -12.478 1.00 95.25 81 GLU A C 1
ATOM 658 O O . GLU A 1 81 ? 5.469 1.601 -13.274 1.00 95.25 81 GLU A O 1
ATOM 663 N N . LEU A 1 82 ? 4.350 0.188 -11.919 1.00 95.44 82 LEU A N 1
ATOM 664 C CA . LEU A 1 82 ? 5.165 -0.994 -12.195 1.00 95.44 82 LEU A CA 1
ATOM 665 C C . LEU A 1 82 ? 5.116 -1.357 -13.682 1.00 95.44 82 LEU A C 1
ATOM 667 O O . LEU A 1 82 ? 6.157 -1.559 -14.308 1.00 95.44 82 LEU A O 1
ATOM 671 N N . ASN A 1 83 ? 3.914 -1.387 -14.264 1.00 94.88 83 ASN A N 1
ATOM 672 C CA . ASN A 1 83 ? 3.728 -1.671 -15.686 1.00 94.88 83 ASN A CA 1
ATOM 673 C C . ASN A 1 83 ? 4.424 -0.616 -16.563 1.00 94.88 83 ASN A C 1
ATOM 675 O O . ASN A 1 83 ? 5.039 -0.955 -17.572 1.00 94.88 83 ASN A O 1
ATOM 679 N N . ASN A 1 84 ? 4.357 0.661 -16.176 1.00 95.12 84 ASN A N 1
ATOM 680 C CA . ASN A 1 84 ? 5.028 1.745 -16.892 1.00 95.12 84 ASN A CA 1
ATOM 681 C C . ASN A 1 84 ? 6.560 1.617 -16.806 1.00 95.12 84 ASN A C 1
ATOM 683 O O . ASN A 1 84 ? 7.241 1.622 -17.826 1.00 95.12 84 ASN A O 1
ATOM 687 N N . ALA A 1 85 ? 7.106 1.422 -15.605 1.00 95.06 85 ALA A N 1
ATOM 688 C CA . ALA A 1 85 ? 8.545 1.255 -15.414 1.00 95.06 85 ALA A CA 1
ATOM 689 C C . ALA A 1 85 ? 9.094 0.006 -16.131 1.00 95.06 85 ALA A C 1
ATOM 691 O O . ALA A 1 85 ? 10.202 0.042 -16.658 1.00 95.06 85 ALA A O 1
ATOM 692 N N . THR A 1 86 ? 8.301 -1.068 -16.210 1.00 95.00 86 THR A N 1
ATOM 693 C CA . THR A 1 86 ? 8.644 -2.271 -16.985 1.00 95.00 86 THR A CA 1
ATOM 694 C C . THR A 1 86 ? 8.699 -1.967 -18.481 1.00 95.00 86 THR A C 1
ATOM 696 O O . THR A 1 86 ? 9.668 -2.328 -19.139 1.00 95.00 86 THR A O 1
ATOM 699 N N . ARG A 1 87 ? 7.720 -1.224 -19.013 1.00 95.56 87 ARG A N 1
ATOM 700 C CA . ARG A 1 87 ? 7.726 -0.791 -20.420 1.00 95.56 87 ARG A CA 1
ATOM 701 C C . ARG A 1 87 ? 8.930 0.082 -20.767 1.00 95.56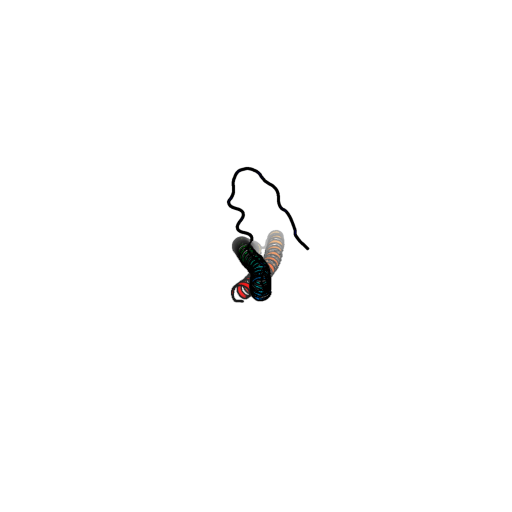 87 ARG A C 1
ATOM 703 O O . ARG A 1 87 ? 9.533 -0.123 -21.811 1.00 95.56 87 ARG A O 1
ATOM 710 N N . LEU A 1 88 ? 9.299 1.022 -19.896 1.00 94.31 88 LEU A N 1
ATOM 711 C CA . LEU A 1 88 ? 10.486 1.863 -20.099 1.00 94.31 88 LEU A CA 1
ATOM 712 C C . LEU A 1 88 ? 11.782 1.043 -20.096 1.00 94.31 88 LEU A C 1
ATOM 714 O O . LEU A 1 88 ? 12.703 1.343 -20.853 1.00 94.31 88 LEU A O 1
ATOM 718 N N . LEU A 1 89 ? 11.847 -0.005 -19.270 1.00 96.12 89 LEU A N 1
ATOM 719 C CA . LEU A 1 89 ? 12.973 -0.931 -19.267 1.00 96.12 89 LEU A CA 1
ATOM 720 C C . LEU A 1 89 ? 13.048 -1.720 -20.582 1.00 96.12 89 LEU A C 1
ATOM 722 O O . LEU A 1 89 ? 14.117 -1.798 -21.179 1.00 96.12 89 LEU A O 1
ATOM 726 N N . GLU A 1 90 ? 11.919 -2.254 -21.054 1.00 96.44 90 GLU A N 1
ATOM 727 C CA . GLU A 1 90 ? 11.833 -2.965 -22.335 1.00 96.44 90 GLU A CA 1
ATOM 728 C C . GLU A 1 90 ? 12.215 -2.063 -23.518 1.00 96.44 90 GLU A C 1
ATOM 730 O O . GLU A 1 90 ? 12.946 -2.493 -24.410 1.00 96.44 90 GLU A O 1
ATOM 735 N N . GLU A 1 91 ? 11.765 -0.806 -23.516 1.00 95.00 91 GLU A N 1
ATOM 736 C CA . GLU A 1 91 ? 12.144 0.197 -24.516 1.00 95.00 91 GLU A CA 1
ATOM 737 C C . GLU A 1 91 ? 13.651 0.485 -24.475 1.00 95.00 91 GLU A C 1
ATOM 739 O O . GLU A 1 91 ? 14.312 0.490 -25.516 1.00 95.00 91 GLU A O 1
ATOM 744 N N . GLY A 1 92 ? 14.214 0.665 -23.276 1.00 95.69 92 GLY A N 1
ATOM 745 C CA . GLY A 1 92 ? 15.653 0.834 -23.082 1.00 95.69 92 GLY A CA 1
ATOM 746 C C . GLY A 1 92 ? 16.458 -0.346 -23.625 1.00 95.69 92 GLY A C 1
ATOM 747 O O . GLY A 1 92 ? 17.428 -0.141 -24.355 1.00 95.69 92 GLY A O 1
ATOM 748 N N . ASP A 1 93 ? 16.021 -1.575 -23.353 1.00 96.62 93 ASP A N 1
ATOM 749 C CA . ASP A 1 93 ? 16.665 -2.792 -23.854 1.00 96.62 93 ASP A CA 1
ATOM 750 C C . ASP A 1 93 ? 16.573 -2.912 -25.384 1.00 96.62 93 ASP A C 1
ATOM 752 O O . ASP A 1 93 ? 17.549 -3.289 -26.040 1.00 96.62 93 ASP A O 1
ATOM 756 N N . GLN A 1 94 ? 15.424 -2.579 -25.980 1.00 96.56 94 GLN A N 1
ATOM 757 C CA . GLN A 1 94 ? 15.257 -2.563 -27.438 1.00 96.56 94 GLN A CA 1
ATOM 758 C C . GLN A 1 94 ? 16.171 -1.527 -28.094 1.00 96.56 94 GLN A C 1
ATOM 760 O O . GLN A 1 94 ? 16.857 -1.834 -29.073 1.00 96.56 94 GLN A O 1
ATOM 765 N N . ARG A 1 95 ? 16.225 -0.318 -27.527 1.00 95.19 95 ARG A N 1
ATOM 766 C CA . ARG A 1 95 ? 17.084 0.764 -28.008 1.00 95.19 95 ARG A CA 1
ATOM 767 C C . ARG A 1 95 ? 18.558 0.398 -27.898 1.00 95.19 95 ARG A C 1
ATOM 769 O O . ARG A 1 95 ? 19.305 0.624 -28.844 1.00 95.19 95 ARG A O 1
ATOM 776 N N . LEU A 1 96 ? 18.963 -0.235 -26.796 1.00 96.94 96 LEU A N 1
ATOM 777 C CA . LEU A 1 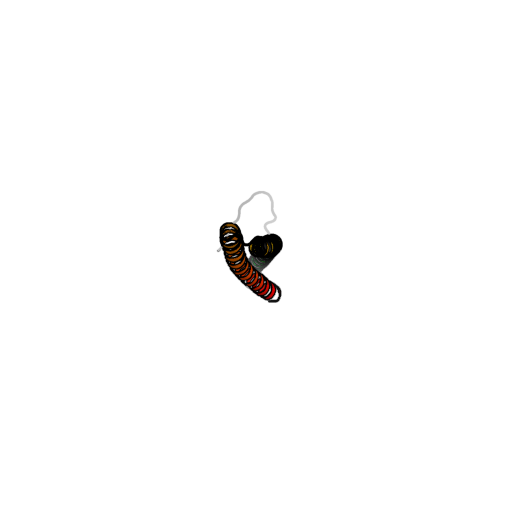96 ? 20.329 -0.714 -26.605 1.00 96.94 96 LEU A CA 1
ATOM 778 C C . LEU A 1 96 ? 20.722 -1.735 -27.680 1.00 96.94 96 LEU A C 1
ATOM 780 O O . LEU A 1 96 ? 21.793 -1.614 -28.270 1.00 96.94 96 LEU A O 1
ATOM 784 N N . ARG A 1 97 ? 19.853 -2.712 -27.974 1.00 96.69 97 ARG A N 1
ATOM 785 C CA . ARG A 1 97 ? 20.107 -3.710 -29.029 1.00 96.69 97 ARG A CA 1
ATOM 786 C C . ARG A 1 97 ? 20.287 -3.049 -30.394 1.00 96.69 97 ARG A C 1
ATOM 788 O O . ARG A 1 97 ? 21.297 -3.285 -31.049 1.00 96.69 97 ARG A O 1
ATOM 795 N N . ALA A 1 98 ? 19.369 -2.160 -30.771 1.00 96.50 98 ALA A N 1
ATOM 796 C CA . ALA A 1 98 ? 19.458 -1.429 -32.034 1.00 96.50 98 ALA A CA 1
ATOM 797 C C . ALA A 1 98 ? 20.726 -0.557 -32.117 1.00 96.50 98 ALA A C 1
ATOM 799 O O . ALA A 1 98 ? 21.371 -0.485 -33.164 1.00 96.50 98 ALA A O 1
ATOM 800 N N . ALA A 1 99 ? 21.116 0.081 -31.011 1.00 96.25 99 ALA A N 1
ATOM 801 C CA . ALA A 1 99 ? 22.314 0.910 -30.938 1.00 96.25 99 ALA A CA 1
ATOM 802 C C . ALA A 1 99 ? 23.609 0.093 -31.074 1.00 96.25 99 ALA A C 1
ATOM 804 O O . ALA A 1 99 ? 24.550 0.544 -31.731 1.00 96.25 99 ALA A O 1
ATOM 805 N N . ILE A 1 100 ? 23.647 -1.112 -30.494 1.00 96.19 100 ILE A N 1
ATOM 806 C CA . ILE A 1 100 ? 24.759 -2.061 -30.639 1.00 96.19 100 ILE A CA 1
ATOM 807 C C . ILE A 1 100 ? 24.894 -2.500 -32.099 1.00 96.19 100 ILE A C 1
ATOM 809 O O . ILE A 1 100 ? 25.994 -2.423 -32.651 1.00 96.19 100 ILE A O 1
ATOM 813 N N . ASP A 1 101 ? 23.789 -2.882 -32.742 1.00 96.88 101 ASP A N 1
ATOM 814 C CA . ASP A 1 101 ? 23.783 -3.300 -34.150 1.00 96.88 101 ASP A CA 1
ATOM 815 C C . ASP A 1 101 ? 24.256 -2.168 -35.077 1.00 96.88 101 ASP A C 1
ATOM 817 O O . ASP A 1 101 ? 25.038 -2.388 -36.006 1.00 96.88 101 ASP A O 1
ATOM 821 N N . ALA A 1 102 ? 23.851 -0.931 -34.777 1.00 96.06 102 ALA A N 1
ATOM 822 C CA . ALA A 1 102 ? 24.266 0.270 -35.497 1.00 96.06 102 ALA A CA 1
ATOM 823 C C . ALA A 1 102 ? 25.671 0.781 -35.120 1.00 96.06 102 ALA A C 1
ATOM 825 O O . ALA A 1 102 ? 26.154 1.733 -35.736 1.00 96.06 102 ALA A O 1
ATOM 826 N N . LYS A 1 103 ? 26.330 0.187 -34.112 1.00 96.12 103 LYS A N 1
ATOM 827 C CA . LYS A 1 103 ? 27.604 0.654 -33.526 1.00 96.12 103 LYS A CA 1
ATOM 828 C C . LYS A 1 103 ? 27.571 2.133 -33.114 1.00 96.12 103 LYS A C 1
ATOM 830 O O . LYS A 1 103 ? 28.571 2.844 -33.225 1.00 96.12 103 LYS A O 1
ATOM 835 N N . ASN A 1 104 ? 26.419 2.604 -32.643 1.00 96.44 104 ASN A N 1
ATOM 836 C CA . ASN A 1 104 ? 26.221 3.987 -32.231 1.00 96.44 104 ASN A CA 1
ATOM 837 C C . ASN A 1 104 ? 26.444 4.133 -30.719 1.00 96.44 104 ASN A C 1
ATOM 839 O O . ASN A 1 104 ? 25.542 3.902 -29.918 1.00 96.44 104 ASN A O 1
ATOM 843 N N . PHE A 1 105 ? 27.653 4.545 -30.333 1.00 94.31 105 PHE A N 1
ATOM 844 C CA . PHE A 1 105 ? 28.055 4.677 -28.927 1.00 94.31 105 PHE A CA 1
ATOM 845 C C . PHE A 1 105 ? 27.223 5.687 -28.127 1.00 94.31 105 PHE A C 1
ATOM 847 O O . PHE A 1 105 ? 26.967 5.455 -26.949 1.00 94.31 105 PHE A O 1
ATOM 854 N N . TYR A 1 106 ? 26.757 6.765 -28.761 1.00 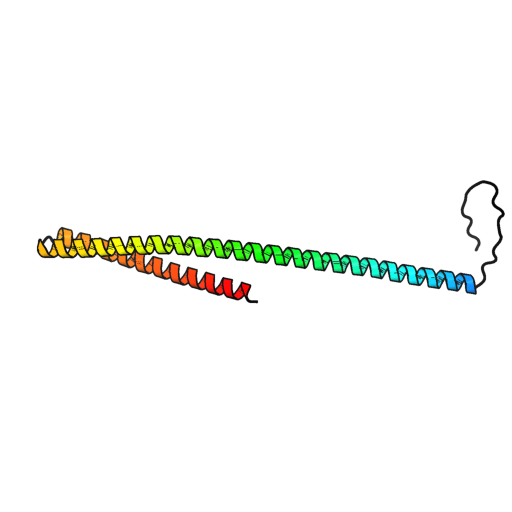95.56 106 TYR A N 1
ATOM 855 C CA . TYR A 1 106 ? 25.896 7.750 -28.103 1.00 95.56 106 TYR A CA 1
ATOM 856 C C . TYR A 1 106 ? 24.526 7.149 -27.750 1.00 95.56 106 TYR A C 1
ATOM 858 O O . TYR A 1 106 ? 24.008 7.316 -26.645 1.00 95.56 106 TYR A O 1
ATOM 866 N N . GLU A 1 107 ? 23.950 6.377 -28.671 1.00 94.75 107 GLU A N 1
ATOM 867 C CA . GLU A 1 107 ? 22.683 5.679 -28.436 1.00 94.75 107 GLU A CA 1
ATOM 868 C C . GLU A 1 107 ? 22.824 4.549 -27.400 1.00 94.75 107 GLU A C 1
ATOM 870 O O . GLU A 1 107 ? 21.910 4.317 -26.613 1.00 94.75 107 GLU A O 1
ATOM 875 N N . ILE A 1 108 ? 23.990 3.896 -27.329 1.00 95.38 108 ILE A N 1
ATOM 876 C CA . ILE A 1 108 ? 24.301 2.916 -26.275 1.00 95.38 108 ILE A CA 1
ATOM 877 C C . ILE A 1 108 ? 24.308 3.586 -24.895 1.00 95.38 108 ILE A C 1
ATOM 879 O O . ILE A 1 108 ? 23.703 3.066 -23.957 1.00 95.38 108 ILE A O 1
ATOM 883 N N . GLU A 1 109 ? 24.962 4.743 -24.761 1.00 95.50 109 GLU A N 1
ATOM 884 C CA . GLU A 1 109 ? 25.028 5.480 -23.494 1.00 95.50 109 GLU A CA 1
ATOM 885 C C . GLU A 1 109 ? 23.639 5.952 -23.043 1.00 95.50 109 GLU A C 1
ATOM 887 O O . GLU A 1 109 ? 23.239 5.730 -21.898 1.00 95.50 109 GLU A O 1
ATOM 892 N N . THR A 1 110 ? 22.860 6.539 -23.955 1.00 94.75 110 THR A N 1
ATOM 893 C CA . THR A 1 110 ? 21.498 7.004 -23.646 1.00 94.75 110 THR A CA 1
ATOM 894 C C . THR A 1 110 ? 20.555 5.855 -23.278 1.00 94.75 110 THR A C 1
ATOM 896 O O . THR A 1 110 ? 19.791 5.983 -22.318 1.00 94.75 110 THR A O 1
ATOM 899 N N . ALA A 1 111 ? 20.635 4.714 -23.971 1.00 95.44 111 ALA A N 1
ATOM 900 C CA . ALA A 1 111 ? 19.884 3.515 -23.609 1.00 95.44 111 ALA A CA 1
ATOM 901 C C . ALA A 1 111 ? 20.297 2.978 -22.226 1.00 95.44 111 ALA A C 1
ATOM 903 O O . ALA A 1 111 ? 19.433 2.616 -21.428 1.00 95.44 111 ALA A O 1
ATOM 904 N N . GLY A 1 112 ? 21.594 3.005 -21.898 1.00 94.62 112 GLY A N 1
ATOM 905 C CA . GLY A 1 112 ? 22.106 2.641 -20.574 1.00 94.62 112 GLY A CA 1
ATOM 906 C C . GLY A 1 112 ? 21.523 3.502 -19.450 1.00 94.62 112 GLY A C 1
ATOM 907 O O . GLY A 1 112 ? 21.028 2.968 -18.457 1.00 94.62 112 GLY A O 1
ATOM 908 N N . ILE A 1 113 ? 21.484 4.827 -19.633 1.00 95.50 113 ILE A N 1
ATOM 909 C CA . ILE A 1 113 ? 20.878 5.759 -18.664 1.00 95.50 113 ILE A CA 1
ATOM 910 C C . ILE A 1 113 ? 19.386 5.450 -18.459 1.00 95.50 113 ILE A C 1
ATOM 912 O O . ILE A 1 113 ? 18.898 5.456 -17.324 1.00 95.50 113 ILE A O 1
ATOM 916 N N . LEU A 1 114 ? 18.656 5.164 -19.542 1.00 95.00 114 LEU A N 1
ATOM 917 C CA . LEU A 1 114 ? 17.233 4.823 -19.482 1.00 95.00 114 LEU A CA 1
ATOM 918 C C . LEU A 1 114 ? 16.991 3.508 -18.726 1.00 95.00 114 LEU A C 1
ATOM 920 O O . LEU A 1 114 ? 16.108 3.447 -17.865 1.00 95.00 114 LEU A O 1
ATOM 924 N N . ILE A 1 115 ? 17.800 2.481 -18.995 1.00 97.12 115 ILE A N 1
ATOM 925 C CA . ILE A 1 115 ? 17.752 1.185 -18.307 1.00 97.12 115 ILE A CA 1
ATOM 926 C C . ILE A 1 115 ? 18.032 1.361 -16.811 1.00 97.12 115 ILE A C 1
ATOM 928 O O . ILE A 1 115 ? 17.270 0.868 -15.976 1.00 97.12 115 ILE A O 1
ATOM 932 N N . ASP A 1 116 ? 19.088 2.090 -16.450 1.00 96.56 116 ASP A N 1
ATOM 933 C CA . ASP A 1 116 ? 19.473 2.296 -15.052 1.00 96.56 116 ASP A CA 1
ATOM 934 C C . ASP A 1 116 ? 18.425 3.096 -14.274 1.00 96.56 116 ASP A C 1
ATOM 936 O O . ASP A 1 116 ? 18.091 2.753 -13.135 1.00 96.56 116 ASP A O 1
ATOM 940 N N . SER A 1 117 ? 17.858 4.135 -14.891 1.00 95.62 117 SER A N 1
ATOM 941 C CA . SER A 1 117 ? 16.758 4.908 -14.308 1.00 95.62 117 SER A CA 1
ATOM 942 C C . SER A 1 117 ? 15.517 4.035 -14.089 1.00 95.62 117 SER A C 1
ATOM 944 O O . SER A 1 117 ? 14.940 4.028 -12.997 1.00 95.62 117 SER A O 1
ATOM 946 N N . SER A 1 118 ? 15.159 3.218 -15.084 1.00 95.75 118 SER A N 1
ATOM 947 C CA . SER A 1 118 ? 14.015 2.302 -15.009 1.00 95.75 118 SER A CA 1
ATOM 948 C C . SER A 1 118 ? 14.203 1.244 -13.919 1.00 95.75 118 SER A C 1
ATOM 950 O O . SER A 1 118 ? 13.288 1.010 -13.130 1.00 95.75 118 SER A O 1
ATOM 952 N N . LYS A 1 119 ? 15.407 0.673 -13.780 1.00 96.19 119 LYS A N 1
ATOM 953 C CA . LYS A 1 119 ? 15.745 -0.272 -12.699 1.00 96.19 119 LYS A CA 1
ATOM 954 C C . LYS A 1 119 ? 15.620 0.354 -11.313 1.00 96.19 119 LYS A C 1
ATOM 956 O O . LYS A 1 119 ? 15.018 -0.250 -10.426 1.00 96.19 119 LYS A O 1
ATOM 961 N N . LYS A 1 120 ? 16.142 1.570 -11.120 1.00 96.25 120 LYS A N 1
ATOM 962 C CA . LYS A 1 120 ? 16.000 2.301 -9.847 1.00 96.25 120 LYS A CA 1
ATOM 963 C C . LYS A 1 120 ? 14.531 2.550 -9.514 1.00 96.25 120 LYS A C 1
ATOM 965 O O . LYS A 1 120 ? 14.115 2.333 -8.378 1.00 96.25 120 LYS A O 1
ATOM 970 N N . LYS A 1 121 ? 13.737 2.947 -10.511 1.00 95.50 121 LYS A N 1
ATOM 971 C CA . LYS A 1 121 ? 12.298 3.165 -10.346 1.00 95.50 121 LYS A CA 1
ATOM 972 C C . LYS A 1 121 ? 11.560 1.871 -9.986 1.00 95.50 121 LYS A C 1
ATOM 974 O O . LYS A 1 121 ? 10.758 1.880 -9.060 1.00 95.50 121 LYS A O 1
ATOM 979 N N . LEU A 1 122 ? 11.880 0.752 -10.639 1.00 96.12 122 LEU A N 1
ATOM 980 C CA . LEU A 1 122 ? 11.322 -0.565 -10.309 1.00 96.12 122 LEU A CA 1
ATOM 981 C C . LEU A 1 122 ? 11.647 -0.993 -8.874 1.00 96.12 122 LEU A C 1
ATOM 983 O O . LEU A 1 122 ? 10.770 -1.491 -8.174 1.00 96.12 122 LEU A O 1
ATOM 987 N N . MET A 1 123 ? 12.880 -0.770 -8.409 1.00 95.94 123 MET A N 1
ATOM 988 C CA . MET A 1 123 ? 13.263 -1.063 -7.023 1.00 95.94 123 MET A CA 1
ATOM 989 C C . MET A 1 123 ? 12.467 -0.230 -6.010 1.00 95.94 123 MET A C 1
ATOM 991 O O . MET A 1 123 ? 12.015 -0.768 -4.995 1.00 95.94 123 MET A O 1
ATOM 995 N N . ALA A 1 124 ? 12.267 1.061 -6.289 1.00 96.44 124 ALA A N 1
ATOM 996 C CA . ALA A 1 124 ? 11.459 1.938 -5.445 1.00 96.44 124 ALA A CA 1
ATOM 997 C C . ALA A 1 124 ? 9.995 1.472 -5.391 1.00 96.44 124 ALA A C 1
ATOM 999 O O . ALA A 1 124 ? 9.479 1.216 -4.305 1.00 96.44 124 ALA A O 1
ATOM 1000 N N . ILE A 1 125 ? 9.374 1.236 -6.553 1.00 96.19 125 ILE A N 1
ATOM 1001 C CA . ILE A 1 125 ? 7.992 0.740 -6.653 1.00 96.19 125 ILE A CA 1
ATOM 1002 C C . ILE A 1 125 ? 7.839 -0.596 -5.921 1.00 96.19 125 ILE A C 1
ATOM 1004 O O . ILE A 1 125 ? 6.890 -0.783 -5.165 1.00 96.19 125 ILE A O 1
ATOM 1008 N N . ASN A 1 126 ? 8.785 -1.524 -6.088 1.00 95.25 126 ASN A N 1
ATOM 1009 C CA . ASN A 1 126 ? 8.735 -2.812 -5.401 1.00 95.25 126 ASN A CA 1
ATOM 1010 C C . ASN A 1 126 ? 8.787 -2.648 -3.873 1.00 95.25 126 ASN A C 1
ATOM 1012 O O . A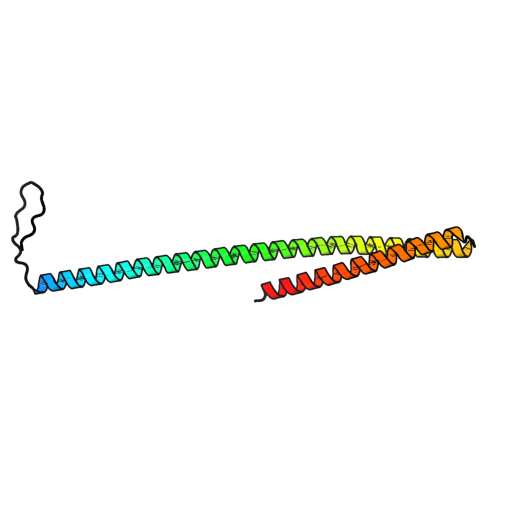SN A 1 126 ? 8.054 -3.321 -3.151 1.00 95.25 126 ASN A O 1
ATOM 1016 N N . THR A 1 127 ? 9.609 -1.721 -3.377 1.00 96.88 127 THR A N 1
ATOM 1017 C CA . THR A 1 127 ? 9.677 -1.407 -1.942 1.00 96.88 127 THR A CA 1
ATOM 1018 C C . THR A 1 127 ? 8.336 -0.874 -1.436 1.00 96.88 127 THR A C 1
ATOM 1020 O O . THR A 1 127 ? 7.850 -1.315 -0.394 1.00 96.88 127 THR A O 1
ATOM 1023 N N . GLU A 1 128 ? 7.696 0.017 -2.193 1.00 96.31 128 GLU A N 1
ATOM 1024 C CA . GLU A 1 128 ? 6.377 0.553 -1.847 1.00 96.31 128 GLU A CA 1
ATOM 1025 C C . GLU A 1 128 ? 5.268 -0.504 -1.900 1.00 96.31 128 GLU A C 1
ATOM 1027 O O . GLU A 1 128 ? 4.406 -0.525 -1.020 1.00 96.31 128 GLU A O 1
ATOM 1032 N N . ILE A 1 129 ? 5.302 -1.422 -2.872 1.00 94.88 129 ILE A N 1
ATOM 1033 C CA . ILE A 1 129 ? 4.365 -2.553 -2.958 1.00 94.88 129 ILE A CA 1
ATOM 1034 C C . ILE A 1 129 ? 4.486 -3.444 -1.721 1.00 94.88 129 ILE A C 1
ATOM 1036 O O . ILE A 1 129 ? 3.468 -3.814 -1.131 1.00 94.88 129 ILE A O 1
ATOM 1040 N N . VAL A 1 130 ? 5.712 -3.776 -1.306 1.00 95.56 130 VAL A N 1
ATOM 1041 C CA . VAL A 1 130 ? 5.957 -4.586 -0.104 1.00 95.56 130 VAL A CA 1
ATOM 1042 C C . VAL A 1 130 ? 5.400 -3.884 1.136 1.00 95.56 130 VAL A C 1
ATOM 1044 O O . VAL A 1 130 ? 4.623 -4.485 1.874 1.00 95.56 130 VAL A O 1
ATOM 1047 N N . GLN A 1 131 ? 5.700 -2.595 1.318 1.00 96.19 131 GLN A N 1
ATOM 1048 C CA . GLN A 1 131 ? 5.183 -1.811 2.444 1.00 96.19 131 GLN A CA 1
ATOM 1049 C C . GLN A 1 131 ? 3.649 -1.729 2.451 1.00 96.19 131 GLN A C 1
ATOM 1051 O O . GLN A 1 131 ? 3.024 -1.860 3.505 1.00 96.19 131 GLN A O 1
ATOM 1056 N N . ASN A 1 132 ? 3.028 -1.543 1.284 1.00 95.50 132 ASN A N 1
ATOM 1057 C CA . ASN A 1 132 ? 1.575 -1.484 1.154 1.00 95.50 132 ASN A CA 1
ATOM 1058 C C . ASN A 1 132 ? 0.918 -2.836 1.483 1.00 95.50 132 ASN A C 1
ATOM 1060 O O . ASN A 1 132 ? -0.086 -2.888 2.194 1.00 95.50 132 ASN A O 1
ATOM 1064 N N . ASN A 1 133 ? 1.517 -3.940 1.030 1.00 93.31 133 ASN A N 1
ATOM 1065 C CA . ASN A 1 133 ? 1.068 -5.292 1.363 1.00 93.31 133 ASN A CA 1
ATOM 1066 C C . ASN A 1 133 ? 1.214 -5.597 2.859 1.00 93.31 133 ASN A C 1
ATOM 1068 O O . ASN A 1 133 ? 0.316 -6.195 3.456 1.00 93.31 133 ASN A O 1
ATOM 1072 N N . ASP A 1 134 ? 2.305 -5.164 3.489 1.00 95.19 134 ASP A N 1
ATOM 1073 C CA . ASP A 1 134 ? 2.495 -5.303 4.932 1.00 95.19 134 ASP A CA 1
ATOM 1074 C C . ASP A 1 134 ? 1.447 -4.509 5.715 1.00 95.19 134 ASP A C 1
ATOM 1076 O O . ASP A 1 134 ? 0.864 -5.034 6.669 1.00 95.19 134 ASP A O 1
ATOM 1080 N N . ALA A 1 135 ? 1.136 -3.284 5.281 1.00 93.06 135 ALA A N 1
ATOM 1081 C CA . ALA A 1 135 ? 0.075 -2.471 5.866 1.00 93.06 135 ALA A CA 1
ATOM 1082 C C . ALA A 1 135 ? -1.303 -3.146 5.732 1.00 93.06 135 ALA A C 1
ATOM 1084 O O . ALA A 1 135 ? -2.019 -3.264 6.731 1.00 93.06 135 ALA A O 1
ATOM 1085 N N . LEU A 1 136 ? -1.643 -3.678 4.550 1.00 92.00 136 LEU A N 1
ATOM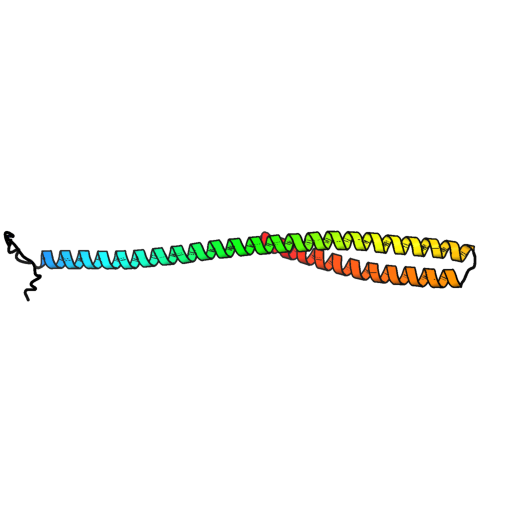 1086 C CA . LEU A 1 136 ? -2.876 -4.447 4.322 1.00 92.00 136 LEU A CA 1
ATOM 1087 C C . LEU A 1 136 ? -2.949 -5.683 5.226 1.00 92.00 136 LEU A C 1
ATOM 1089 O O . LEU A 1 136 ? -3.977 -5.953 5.850 1.00 92.00 136 LEU A O 1
ATOM 1093 N N . ASN A 1 137 ? -1.851 -6.425 5.355 1.00 91.75 137 ASN A N 1
ATOM 1094 C CA . ASN A 1 137 ? -1.790 -7.606 6.213 1.00 91.75 137 ASN A CA 1
ATOM 1095 C C . ASN A 1 137 ? -1.959 -7.252 7.696 1.00 91.75 137 ASN A C 1
ATOM 1097 O O . ASN A 1 137 ? -2.652 -7.961 8.430 1.00 91.75 137 ASN A O 1
ATOM 1101 N N . GLN A 1 138 ? -1.350 -6.157 8.155 1.00 91.75 138 GLN A N 1
ATOM 1102 C CA . GLN A 1 138 ? -1.533 -5.661 9.518 1.00 91.75 138 GLN A CA 1
ATOM 1103 C C . GLN A 1 138 ? -2.972 -5.199 9.768 1.00 91.75 138 GLN A C 1
ATOM 1105 O O . GLN A 1 138 ? -3.519 -5.478 10.836 1.00 91.75 138 GLN A O 1
ATOM 1110 N N . LEU A 1 139 ? -3.599 -4.538 8.793 1.00 89.62 139 LEU A N 1
ATOM 1111 C CA . LEU A 1 139 ? -4.988 -4.095 8.876 1.00 89.62 139 LEU A CA 1
ATOM 1112 C C . LEU A 1 139 ? -5.947 -5.292 8.965 1.00 89.62 139 LEU A C 1
ATOM 1114 O O . LEU A 1 139 ? -6.748 -5.375 9.892 1.00 89.62 139 LEU A O 1
ATOM 1118 N N . ARG A 1 140 ? -5.777 -6.301 8.103 1.00 86.62 140 ARG A N 1
ATOM 1119 C CA . ARG A 1 140 ? -6.564 -7.549 8.126 1.00 86.62 140 ARG A CA 1
ATOM 1120 C C . ARG A 1 140 ? -6.439 -8.320 9.439 1.00 86.62 140 ARG A C 1
ATOM 1122 O O . ARG A 1 140 ? -7.397 -8.948 9.883 1.00 86.62 140 ARG A O 1
ATOM 1129 N N . LYS A 1 141 ? -5.275 -8.270 10.098 1.00 88.69 141 LYS A N 1
ATOM 1130 C CA . LYS A 1 141 ? -5.099 -8.845 11.444 1.00 88.69 141 LYS A CA 1
ATOM 1131 C C . LYS A 1 141 ? -5.908 -8.102 12.510 1.00 88.69 141 LYS A C 1
ATOM 1133 O O . LYS A 1 141 ? -6.301 -8.732 13.486 1.00 88.69 141 LYS A O 1
ATOM 1138 N N . LYS A 1 142 ? -6.146 -6.796 12.342 1.00 82.50 142 LYS A N 1
ATOM 1139 C CA . LYS A 1 142 ? -6.976 -5.992 13.254 1.00 82.50 142 LYS A CA 1
ATOM 1140 C C . LYS A 1 142 ? -8.469 -6.262 13.068 1.00 82.50 142 LYS A C 1
ATOM 1142 O O . LYS A 1 142 ? -9.173 -6.232 14.059 1.00 82.50 142 LYS A O 1
ATOM 1147 N N . PHE A 1 143 ? -8.916 -6.591 11.854 1.00 76.00 143 PHE A N 1
ATOM 1148 C CA . PHE A 1 143 ? -10.301 -7.009 11.586 1.00 76.00 143 PHE A CA 1
ATOM 1149 C C . PHE A 1 143 ? -10.659 -8.399 12.137 1.00 76.00 143 PHE A C 1
ATOM 1151 O O . PHE A 1 143 ? -11.828 -8.692 12.352 1.00 76.00 143 PHE A O 1
ATOM 1158 N N . LYS A 1 144 ? -9.672 -9.283 12.339 1.00 69.69 144 LYS A N 1
ATOM 1159 C CA . LYS A 1 144 ? -9.890 -10.645 12.864 1.00 69.69 144 LYS A CA 1
ATOM 1160 C C . LYS A 1 144 ? -9.872 -10.747 14.399 1.00 69.69 144 LYS A C 1
ATOM 1162 O O . LYS A 1 144 ? -10.057 -11.850 14.907 1.00 69.69 144 LYS A O 1
ATOM 1167 N N . LYS A 1 145 ? -9.569 -9.660 15.114 1.00 55.09 145 LYS A N 1
ATOM 1168 C CA . LYS A 1 145 ? -9.473 -9.606 16.582 1.00 55.09 145 LYS A CA 1
ATOM 1169 C C . LYS A 1 145 ? -10.628 -8.812 17.158 1.00 55.09 145 LYS A C 1
ATOM 1171 O O . LYS A 1 145 ? -11.126 -9.246 18.214 1.00 55.09 145 LYS A O 1
#

Radius of gyration: 40.94 Å; chains: 1; bounding box: 92×36×102 Å